Protein AF-A0A0J1G6A8-F1 (afdb_monomer_lite)

Secondary structure (DSSP, 8-state):
---------TTGGGGS-HHHHHHHHHHHHHHTTT-S-TT--HHHHHHHHHHHHHHHHHHHHHHHHHTTTTT--

pLDDT: mean 71.95, std 17.04, range [37.94, 91.62]

Structure (mmCIF, N/CA/C/O backbone):
data_AF-A0A0J1G6A8-F1
#
_entry.id   AF-A0A0J1G6A8-F1
#
loop_
_atom_site.group_PDB
_atom_site.id
_atom_site.type_symbol
_atom_site.label_atom_id
_atom_site.label_alt_id
_atom_site.label_comp_id
_atom_site.label_asym_id
_atom_site.label_entity_id
_atom_site.label_seq_id
_atom_site.pdbx_PDB_ins_code
_atom_site.Cartn_x
_atom_site.Cartn_y
_atom_site.Cartn_z
_atom_site.occupancy
_atom_site.B_iso_or_equiv
_atom_site.auth_seq_id
_atom_site.auth_comp_id
_atom_site.auth_asym_id
_atom_site.auth_atom_id
_atom_site.pdbx_PDB_model_num
ATOM 1 N N . MET A 1 1 ? -4.583 -30.933 -15.237 1.00 37.94 1 MET A N 1
ATOM 2 C CA . MET A 1 1 ? -5.705 -30.075 -15.666 1.00 37.94 1 MET A CA 1
ATOM 3 C C . MET A 1 1 ? -5.966 -29.117 -14.530 1.00 37.94 1 MET A C 1
ATOM 5 O O . MET A 1 1 ? -6.088 -29.564 -13.399 1.00 37.94 1 MET A O 1
ATOM 9 N N . SER A 1 2 ? -5.846 -27.834 -14.836 1.00 43.38 2 SER A N 1
ATOM 10 C CA . SER A 1 2 ? -5.692 -26.724 -13.904 1.00 43.38 2 SER A CA 1
ATOM 11 C C . SER A 1 2 ? -7.006 -26.404 -13.193 1.00 43.38 2 SER A C 1
ATOM 13 O O . SER A 1 2 ? -8.043 -26.329 -13.845 1.00 43.38 2 SER A O 1
ATOM 15 N N . ASP A 1 3 ? -6.952 -26.203 -11.874 1.00 45.38 3 ASP A N 1
ATOM 16 C CA . ASP A 1 3 ? -8.068 -25.728 -11.047 1.00 45.38 3 ASP A CA 1
ATOM 17 C C . ASP A 1 3 ? -8.386 -24.251 -11.353 1.00 45.38 3 ASP A C 1
ATOM 19 O O . ASP A 1 3 ? -8.064 -23.330 -10.598 1.00 45.38 3 ASP A O 1
ATOM 23 N N . GLU A 1 4 ? -9.028 -24.014 -12.495 1.00 54.06 4 GLU A N 1
ATOM 24 C CA . GLU A 1 4 ? -9.744 -22.780 -12.798 1.00 54.06 4 GLU A CA 1
ATOM 25 C C . GLU A 1 4 ? -11.076 -22.782 -12.043 1.00 54.06 4 GLU A C 1
ATOM 27 O O . GLU A 1 4 ? -12.035 -23.415 -12.474 1.00 54.06 4 GLU A O 1
ATOM 32 N N . ASN A 1 5 ? -11.128 -22.108 -10.889 1.00 48.25 5 ASN A N 1
ATOM 33 C CA . ASN A 1 5 ? -12.261 -21.271 -10.450 1.00 48.25 5 ASN A CA 1
ATOM 34 C C . ASN A 1 5 ? -12.181 -20.973 -8.947 1.00 48.25 5 ASN A C 1
ATOM 36 O O . ASN A 1 5 ? -12.865 -21.571 -8.117 1.00 48.25 5 ASN A O 1
ATOM 40 N N . LYS A 1 6 ? -11.381 -19.968 -8.584 1.00 47.12 6 LYS A N 1
ATOM 41 C CA . LYS A 1 6 ? -11.518 -19.253 -7.301 1.00 47.12 6 LYS A CA 1
ATOM 42 C C . LYS A 1 6 ? -11.745 -17.748 -7.496 1.00 47.12 6 LYS A C 1
ATOM 44 O O . LYS A 1 6 ? -11.459 -16.967 -6.598 1.00 47.12 6 LYS A O 1
ATOM 49 N N . SER A 1 7 ? -12.289 -17.328 -8.640 1.00 50.84 7 SER A N 1
ATOM 50 C CA . SER A 1 7 ? -12.571 -15.913 -8.948 1.00 50.84 7 SER A CA 1
ATOM 51 C C . SER A 1 7 ? -13.970 -15.432 -8.525 1.00 50.84 7 SER A C 1
ATOM 53 O O . SER A 1 7 ? -14.293 -14.264 -8.705 1.00 50.84 7 SER A O 1
ATOM 55 N N . GLY A 1 8 ? -14.812 -16.295 -7.944 1.00 48.88 8 GLY A N 1
ATOM 56 C CA . GLY A 1 8 ? -16.243 -16.008 -7.771 1.00 48.88 8 GLY A CA 1
ATOM 57 C C . GLY A 1 8 ? -16.727 -15.638 -6.368 1.00 48.88 8 GLY A C 1
ATOM 58 O O . GLY A 1 8 ? -17.935 -15.552 -6.174 1.00 48.88 8 GLY A O 1
ATOM 59 N N . ASN A 1 9 ? -15.858 -15.464 -5.365 1.00 45.41 9 ASN A N 1
ATOM 60 C CA . ASN A 1 9 ? -16.329 -15.144 -4.013 1.00 45.41 9 ASN A CA 1
ATOM 61 C C . ASN A 1 9 ? -16.238 -13.632 -3.732 1.00 45.41 9 ASN A C 1
ATOM 63 O O . ASN A 1 9 ? -15.157 -13.158 -3.382 1.00 45.41 9 ASN A O 1
ATOM 67 N N . PRO A 1 10 ? -17.345 -12.866 -3.769 1.00 51.16 10 PRO A N 1
ATOM 68 C CA . PRO A 1 10 ? -17.338 -11.460 -3.361 1.00 51.16 10 PRO A CA 1
ATOM 69 C C . PRO A 1 10 ? -16.966 -11.277 -1.877 1.00 51.16 10 PRO A C 1
ATOM 71 O O . PRO A 1 10 ? -16.596 -10.184 -1.462 1.00 51.16 10 PRO A O 1
ATOM 74 N N . ARG A 1 11 ? -16.984 -12.351 -1.067 1.00 48.50 11 ARG A N 1
ATOM 75 C CA . ARG A 1 11 ? -16.459 -12.360 0.310 1.00 48.50 11 ARG A CA 1
ATOM 76 C C . ARG A 1 11 ? -14.956 -12.642 0.400 1.00 48.50 11 ARG A C 1
ATOM 78 O O . ARG A 1 11 ? -14.410 -12.538 1.493 1.00 48.50 11 ARG A O 1
ATOM 85 N N . ALA A 1 12 ? -14.256 -12.952 -0.693 1.00 47.34 12 ALA A N 1
ATOM 86 C CA . ALA A 1 12 ? -12.787 -12.937 -0.693 1.00 47.34 12 ALA A CA 1
ATOM 87 C C . ALA A 1 12 ? -12.255 -11.506 -0.489 1.00 47.34 12 ALA A C 1
ATOM 89 O O . ALA A 1 12 ? -11.250 -11.311 0.188 1.00 47.34 12 ALA A O 1
ATOM 90 N N . PHE A 1 13 ? -13.020 -10.501 -0.930 1.00 46.81 13 PHE A N 1
ATOM 91 C CA . PHE A 1 13 ? -12.787 -9.087 -0.622 1.00 46.81 13 PHE A CA 1
ATOM 92 C C . PHE A 1 13 ? -13.143 -8.705 0.830 1.00 46.81 13 PHE A C 1
ATOM 94 O O . PHE A 1 13 ? -12.821 -7.609 1.270 1.00 46.81 13 PHE A O 1
ATOM 101 N N . SER A 1 14 ? -13.745 -9.609 1.620 1.00 49.19 14 SER A N 1
ATOM 102 C CA . SER A 1 14 ? -14.092 -9.369 3.034 1.00 49.19 14 SER A CA 1
ATOM 103 C C . SER A 1 14 ? -12.889 -9.459 3.985 1.00 49.19 14 SER A C 1
ATOM 105 O O . SER A 1 14 ? -13.045 -9.215 5.182 1.00 49.19 14 SER A O 1
ATOM 107 N N . ARG A 1 15 ? -11.707 -9.863 3.497 1.00 49.75 15 ARG A N 1
ATOM 108 C CA . ARG A 1 15 ? -10.502 -10.068 4.320 1.00 49.75 15 ARG A CA 1
ATOM 109 C C . ARG A 1 15 ? -9.215 -9.502 3.728 1.00 49.75 15 ARG A C 1
ATOM 111 O O . ARG A 1 15 ? -8.143 -9.848 4.216 1.00 49.75 15 ARG A O 1
ATOM 118 N N . MET A 1 16 ? -9.292 -8.607 2.748 1.00 54.09 16 MET A N 1
ATOM 119 C CA . MET A 1 16 ? -8.176 -7.682 2.565 1.00 54.09 16 MET A CA 1
ATOM 120 C C . MET A 1 16 ? -8.122 -6.880 3.871 1.00 54.09 16 MET A C 1
ATOM 122 O O . MET A 1 16 ? -9.112 -6.233 4.229 1.00 54.09 16 MET A O 1
ATOM 126 N N . ARG A 1 17 ? -7.076 -7.063 4.695 1.00 78.94 17 ARG A N 1
ATOM 127 C CA . ARG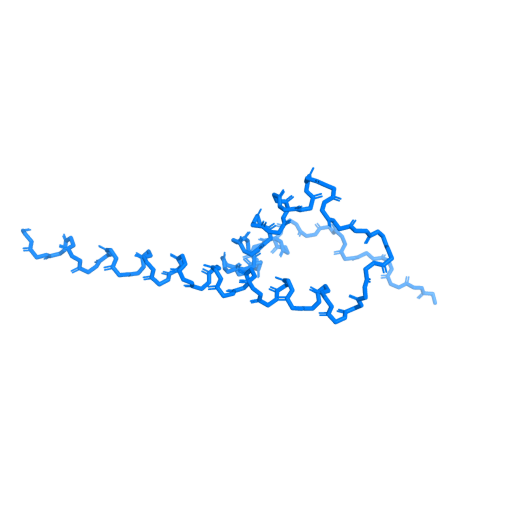 A 1 17 ? -7.037 -6.397 6.005 1.00 78.94 17 ARG A CA 1
ATOM 128 C C . ARG A 1 17 ? -7.110 -4.897 5.731 1.00 78.94 17 ARG A C 1
ATOM 130 O O . ARG A 1 17 ? -6.602 -4.437 4.718 1.00 78.94 17 ARG A O 1
ATOM 137 N N . LEU A 1 18 ? -7.728 -4.113 6.613 1.00 83.56 18 LEU A N 1
ATOM 138 C CA . LEU A 1 18 ? -7.859 -2.659 6.419 1.00 83.56 18 LEU A CA 1
ATOM 139 C C . LEU A 1 18 ? -6.504 -1.982 6.091 1.00 83.56 18 LEU A C 1
ATOM 141 O O . LEU A 1 18 ? -6.450 -1.010 5.346 1.00 83.56 18 LEU A O 1
ATOM 145 N N . ARG A 1 19 ? -5.410 -2.570 6.589 1.00 86.81 19 ARG A N 1
ATOM 146 C CA . ARG A 1 19 ? -4.023 -2.265 6.221 1.00 86.81 19 ARG A CA 1
ATOM 147 C C . ARG A 1 19 ? -3.734 -2.436 4.722 1.00 86.81 19 ARG A C 1
ATOM 149 O O . ARG A 1 19 ? -3.228 -1.512 4.103 1.00 86.81 19 ARG A O 1
ATOM 156 N N . ASP A 1 20 ? -4.072 -3.585 4.148 1.00 87.62 20 ASP A N 1
ATOM 157 C CA . ASP A 1 20 ? -3.867 -3.915 2.734 1.00 87.62 20 ASP A CA 1
ATOM 158 C C . ASP A 1 20 ? -4.688 -2.982 1.828 1.00 87.62 20 ASP A C 1
ATOM 160 O O . ASP A 1 20 ? -4.222 -2.579 0.767 1.00 87.62 20 ASP A O 1
ATOM 164 N N . TYR A 1 21 ? -5.890 -2.586 2.271 1.00 86.75 21 TYR A N 1
ATOM 165 C CA . TYR A 1 21 ? -6.703 -1.585 1.574 1.00 86.75 21 TYR A CA 1
ATOM 166 C C . TYR A 1 21 ? -6.000 -0.221 1.518 1.00 86.75 21 TYR A C 1
ATOM 168 O O . TYR A 1 21 ? -5.866 0.354 0.440 1.00 86.75 21 TYR A O 1
ATOM 176 N N . PHE A 1 22 ? -5.514 0.290 2.655 1.00 86.25 22 PHE A N 1
ATOM 177 C CA . PHE A 1 22 ? -4.801 1.572 2.688 1.00 86.25 22 PHE A CA 1
ATOM 178 C C . PHE A 1 22 ? -3.476 1.530 1.924 1.00 86.25 22 PHE A C 1
ATOM 180 O O . PHE A 1 22 ? -3.178 2.461 1.178 1.00 86.25 22 PHE A O 1
ATOM 187 N N . ALA A 1 23 ? -2.711 0.444 2.058 1.00 90.25 23 ALA A N 1
ATOM 188 C CA . ALA A 1 23 ? -1.470 0.261 1.315 1.00 90.25 23 ALA A CA 1
ATOM 189 C C . ALA A 1 23 ? -1.733 0.216 -0.200 1.00 90.25 23 ALA A C 1
ATOM 191 O O . ALA A 1 23 ? -1.038 0.883 -0.961 1.00 90.25 23 ALA A O 1
ATOM 192 N N . GLY A 1 24 ? -2.776 -0.503 -0.630 1.00 86.81 24 GLY A N 1
ATOM 193 C CA . GLY A 1 24 ? -3.180 -0.583 -2.032 1.00 86.81 24 GLY A CA 1
ATOM 194 C C . GLY A 1 24 ? -3.637 0.758 -2.610 1.00 86.81 24 GLY A C 1
ATOM 195 O O . GLY A 1 24 ? -3.248 1.094 -3.721 1.00 86.81 24 GLY A O 1
ATOM 196 N N . GLN A 1 25 ? -4.407 1.551 -1.857 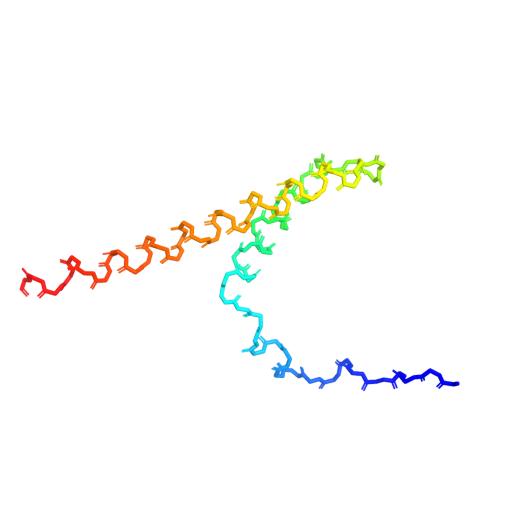1.00 87.56 25 GLN A N 1
ATOM 197 C CA . GLN A 1 25 ? -4.823 2.896 -2.282 1.00 87.56 25 GLN A CA 1
ATOM 198 C C . GLN A 1 25 ? -3.627 3.842 -2.454 1.00 87.56 25 GLN A C 1
ATOM 200 O O . GLN A 1 25 ? -3.540 4.549 -3.455 1.00 87.56 25 GLN A O 1
ATOM 205 N N . ALA A 1 26 ? -2.683 3.826 -1.509 1.00 85.00 26 ALA A N 1
ATOM 206 C CA . ALA A 1 26 ? -1.488 4.660 -1.586 1.00 85.00 26 ALA A CA 1
ATOM 207 C C . ALA A 1 26 ? -0.565 4.252 -2.750 1.00 85.00 26 ALA A C 1
ATOM 209 O O . ALA A 1 26 ? -0.061 5.117 -3.462 1.00 85.00 26 ALA A O 1
ATOM 210 N N . LEU A 1 27 ? -0.402 2.944 -2.985 1.00 84.69 27 LEU A N 1
ATOM 211 C CA . LEU A 1 27 ? 0.360 2.414 -4.118 1.00 84.69 27 LEU A CA 1
ATOM 212 C C . LEU A 1 27 ? -0.302 2.743 -5.465 1.00 84.69 27 LEU A C 1
ATOM 214 O O . LEU A 1 27 ? 0.387 3.108 -6.411 1.00 84.69 27 LEU A O 1
ATOM 218 N N . ALA A 1 28 ? -1.630 2.627 -5.563 1.00 82.62 28 ALA A N 1
ATOM 219 C CA . ALA A 1 28 ? -2.362 2.900 -6.799 1.00 82.62 28 ALA A CA 1
ATOM 220 C C . ALA A 1 28 ? -2.243 4.367 -7.239 1.00 82.62 28 ALA A C 1
ATOM 222 O O . ALA A 1 28 ? -2.104 4.628 -8.432 1.00 82.62 28 ALA A O 1
ATOM 223 N N . GLY A 1 29 ? -2.260 5.311 -6.290 1.00 79.56 29 GLY A N 1
ATOM 224 C CA . GLY A 1 29 ? -2.019 6.725 -6.584 1.00 79.56 29 GLY A CA 1
ATOM 225 C C . GLY A 1 29 ? -0.632 6.958 -7.184 1.00 79.56 29 GLY A C 1
ATOM 226 O O . GLY A 1 29 ? -0.507 7.598 -8.221 1.00 79.56 29 GLY A O 1
ATOM 227 N N . ASP A 1 30 ? 0.398 6.356 -6.597 1.00 78.00 30 ASP A N 1
ATOM 228 C CA . ASP A 1 30 ? 1.782 6.528 -7.050 1.00 78.00 30 ASP A CA 1
ATOM 229 C C . ASP A 1 30 ? 2.075 5.860 -8.405 1.00 78.00 30 ASP A C 1
ATOM 231 O O . ASP A 1 30 ? 2.825 6.388 -9.224 1.00 78.00 30 ASP A O 1
ATOM 235 N N . MET A 1 31 ? 1.431 4.719 -8.669 1.00 74.00 31 MET A N 1
ATOM 236 C CA . MET A 1 31 ? 1.484 4.023 -9.959 1.00 74.00 31 MET A CA 1
ATOM 237 C C . MET A 1 31 ? 0.744 4.776 -11.073 1.00 74.00 31 MET A C 1
ATOM 239 O O . MET A 1 31 ? 1.060 4.590 -12.246 1.00 74.00 31 MET A O 1
ATOM 243 N N . SER A 1 32 ? -0.236 5.622 -10.731 1.00 75.50 32 SER A N 1
ATOM 244 C CA . SER A 1 32 ? -0.999 6.399 -11.719 1.00 75.50 32 SER A CA 1
ATOM 245 C C . SER A 1 32 ? -0.213 7.558 -12.339 1.00 75.50 32 SER A C 1
ATOM 247 O O . SER A 1 32 ? -0.599 8.049 -13.396 1.00 75.50 32 SER A O 1
ATOM 249 N N . GLU A 1 33 ? 0.904 7.958 -11.726 1.00 72.56 33 GLU A N 1
ATOM 250 C CA . GLU A 1 33 ? 1.775 9.035 -12.214 1.00 72.56 33 GLU A CA 1
ATOM 251 C C . GLU A 1 33 ? 2.882 8.541 -13.174 1.00 72.56 33 GLU A C 1
ATOM 253 O O . GLU A 1 33 ? 3.813 9.282 -13.468 1.00 72.56 33 GLU A O 1
ATOM 258 N N . GLU A 1 34 ? 2.798 7.297 -13.676 1.00 64.19 34 GLU A N 1
ATOM 259 C CA . GLU A 1 34 ? 3.834 6.645 -14.513 1.00 64.19 34 GLU A CA 1
ATOM 260 C C . GLU A 1 34 ? 5.243 6.645 -13.879 1.00 64.19 34 GLU A C 1
ATOM 262 O O . GLU A 1 34 ? 6.259 6.485 -14.553 1.00 64.19 34 GLU A O 1
ATOM 267 N N . THR A 1 35 ? 5.328 6.776 -12.553 1.00 64.69 35 THR A N 1
ATOM 268 C CA . THR A 1 35 ? 6.598 6.882 -11.815 1.00 64.69 35 THR A CA 1
ATOM 269 C C . THR A 1 35 ? 7.434 5.600 -11.870 1.00 64.69 35 THR A C 1
ATOM 271 O O . THR A 1 35 ? 8.642 5.620 -11.631 1.00 64.69 35 THR A O 1
ATOM 274 N N . PHE A 1 36 ? 6.800 4.469 -12.181 1.00 67.81 36 PHE A N 1
ATOM 275 C CA . PHE A 1 36 ? 7.447 3.168 -12.249 1.00 67.81 36 PHE A CA 1
ATOM 276 C C . PHE A 1 36 ? 7.741 2.786 -13.693 1.00 67.81 36 PHE A C 1
ATOM 278 O O . PHE A 1 36 ? 6.834 2.492 -14.470 1.00 67.81 36 PHE A O 1
ATOM 285 N N . SER A 1 37 ? 9.030 2.728 -14.027 1.00 72.69 37 SER A N 1
ATOM 286 C CA . SER A 1 37 ? 9.476 2.040 -15.236 1.00 72.69 37 SER A CA 1
ATOM 287 C C . SER A 1 37 ? 9.024 0.578 -15.189 1.00 72.69 37 SER A C 1
ATOM 289 O O . SER A 1 37 ? 9.122 -0.065 -14.142 1.00 72.69 37 SER A O 1
ATOM 291 N N . SER A 1 38 ? 8.590 0.028 -16.326 1.00 75.50 38 SER A N 1
ATOM 292 C CA . SER A 1 38 ? 8.325 -1.412 -16.473 1.00 75.50 38 SER A CA 1
ATOM 293 C C . SER A 1 38 ? 9.552 -2.275 -16.181 1.00 75.50 38 SER A C 1
ATOM 295 O O . SER A 1 38 ? 9.409 -3.456 -15.879 1.00 75.50 38 SER A O 1
ATOM 297 N N . ASP A 1 39 ? 10.735 -1.666 -16.258 1.00 79.19 39 ASP A N 1
ATOM 298 C CA . ASP A 1 39 ? 12.034 -2.305 -16.059 1.00 79.19 39 ASP A CA 1
ATOM 299 C C . ASP A 1 39 ? 12.609 -2.000 -14.665 1.00 79.19 39 ASP A C 1
ATOM 301 O O . ASP A 1 39 ? 13.810 -2.140 -14.436 1.00 79.19 39 ASP A O 1
ATOM 305 N N . ALA A 1 40 ? 11.778 -1.512 -13.738 1.00 80.62 40 ALA A N 1
ATOM 306 C CA . ALA A 1 40 ? 12.196 -1.284 -12.364 1.00 80.62 40 ALA A CA 1
ATOM 307 C C . ALA A 1 40 ? 12.675 -2.592 -11.717 1.00 80.62 40 ALA A C 1
ATOM 309 O O . ALA A 1 40 ? 12.036 -3.635 -11.846 1.00 80.62 40 ALA A O 1
ATOM 310 N N . GLU A 1 41 ? 13.793 -2.522 -10.995 1.00 87.38 41 GLU A N 1
ATOM 311 C CA . GLU A 1 41 ? 14.348 -3.681 -10.299 1.00 87.38 41 GLU A CA 1
ATOM 312 C C . GLU A 1 41 ? 13.401 -4.178 -9.195 1.00 87.38 41 GLU A C 1
ATOM 314 O O . GLU A 1 41 ? 12.767 -3.388 -8.487 1.00 87.38 41 GLU A O 1
ATOM 319 N N . ASP A 1 42 ? 13.343 -5.498 -8.998 1.00 86.12 42 ASP A N 1
ATOM 320 C CA . ASP A 1 42 ? 12.477 -6.134 -7.994 1.00 86.12 42 ASP A CA 1
ATOM 321 C C . ASP A 1 42 ? 12.717 -5.592 -6.573 1.00 86.12 42 ASP A C 1
ATOM 323 O O . ASP A 1 42 ? 11.780 -5.474 -5.777 1.00 86.12 42 ASP A O 1
ATOM 327 N N . GLU A 1 43 ? 13.965 -5.235 -6.250 1.00 88.88 43 GLU A N 1
ATOM 328 C CA . GLU A 1 43 ? 14.331 -4.638 -4.962 1.00 88.88 43 GLU A CA 1
ATOM 329 C C . GLU A 1 43 ? 13.642 -3.285 -4.761 1.00 88.88 43 GLU A C 1
ATOM 331 O O . GLU A 1 43 ? 13.001 -3.069 -3.731 1.00 88.88 43 GLU A O 1
ATOM 336 N N . PHE A 1 44 ? 13.655 -2.424 -5.781 1.00 85.88 44 PHE A N 1
ATOM 337 C CA . PHE A 1 44 ? 12.963 -1.138 -5.745 1.00 85.88 44 PHE A CA 1
ATOM 338 C C . PHE A 1 44 ? 11.451 -1.316 -5.549 1.00 85.88 44 PHE A C 1
ATOM 340 O O . PHE A 1 44 ? 10.840 -0.649 -4.709 1.00 85.88 44 PHE A O 1
ATOM 347 N N . ILE A 1 45 ? 10.831 -2.258 -6.265 1.00 84.38 45 ILE A N 1
ATOM 348 C CA . ILE A 1 45 ? 9.401 -2.560 -6.102 1.00 84.38 45 ILE A CA 1
ATOM 349 C C . ILE A 1 45 ? 9.104 -3.049 -4.676 1.00 84.38 45 ILE A C 1
ATOM 351 O O . ILE A 1 45 ? 8.142 -2.593 -4.048 1.00 84.38 45 ILE A O 1
ATOM 355 N N . SER A 1 46 ? 9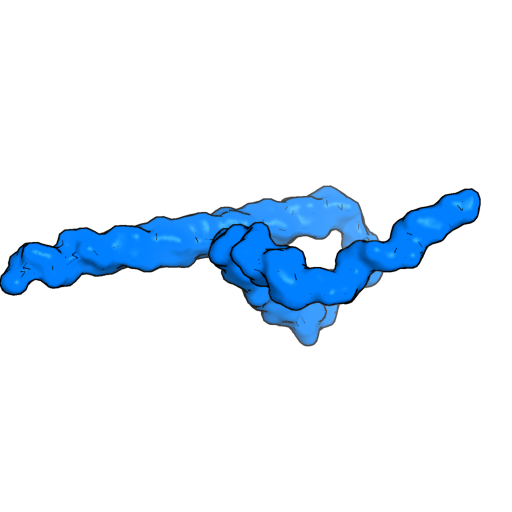.949 -3.926 -4.130 1.00 88.12 46 SER A N 1
ATOM 356 C CA . SER A 1 46 ? 9.830 -4.431 -2.758 1.00 88.12 46 SER A CA 1
ATOM 357 C C . SER A 1 46 ? 9.917 -3.308 -1.718 1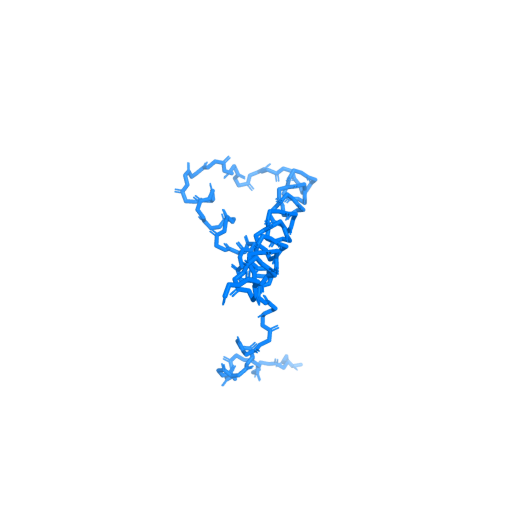.00 88.12 46 SER A C 1
ATOM 359 O O . SER A 1 46 ? 9.066 -3.221 -0.825 1.00 88.12 46 SER A O 1
ATOM 361 N N . GLU A 1 47 ? 10.883 -2.395 -1.849 1.00 89.81 47 GLU A N 1
ATOM 362 C CA . GLU A 1 47 ? 11.039 -1.243 -0.953 1.00 89.81 47 GLU A CA 1
ATOM 363 C C . GLU A 1 47 ? 9.812 -0.324 -0.967 1.00 89.81 47 GLU A C 1
ATOM 365 O O . GLU A 1 47 ? 9.346 0.130 0.088 1.00 89.81 47 GLU A O 1
ATOM 370 N N . ARG A 1 48 ? 9.239 -0.087 -2.152 1.00 86.94 48 ARG A N 1
ATOM 371 C CA . ARG A 1 48 ? 8.038 0.743 -2.316 1.00 86.94 48 ARG A CA 1
ATOM 372 C C . ARG A 1 48 ? 6.825 0.092 -1.669 1.00 86.94 48 ARG A C 1
ATOM 374 O O . ARG A 1 48 ? 6.124 0.742 -0.895 1.00 86.94 48 ARG A O 1
ATOM 381 N N . VAL A 1 49 ? 6.627 -1.208 -1.869 1.00 88.50 49 VAL A N 1
ATOM 382 C CA . VAL A 1 49 ? 5.566 -1.961 -1.184 1.00 88.50 49 VAL A CA 1
ATOM 383 C C . VAL A 1 49 ? 5.713 -1.854 0.340 1.00 88.50 49 VAL A C 1
ATOM 385 O O . VAL A 1 49 ? 4.740 -1.548 1.036 1.00 88.50 49 VAL A O 1
ATOM 388 N N . GLN A 1 50 ? 6.923 -2.027 0.879 1.00 91.62 50 GLN A N 1
ATOM 389 C CA . GLN A 1 50 ? 7.175 -1.895 2.319 1.00 91.62 50 GLN A CA 1
ATOM 390 C C . GLN A 1 50 ? 6.885 -0.486 2.854 1.00 91.62 50 GLN A C 1
ATOM 392 O O . GLN A 1 50 ? 6.413 -0.337 3.987 1.00 91.62 50 GLN A O 1
ATOM 397 N N . LEU A 1 51 ? 7.167 0.560 2.073 1.00 90.81 51 LEU A N 1
ATOM 398 C CA . LEU A 1 51 ? 6.816 1.934 2.428 1.00 90.81 51 LEU A CA 1
ATOM 399 C C . LEU A 1 51 ? 5.298 2.099 2.591 1.00 90.81 51 LEU A C 1
ATOM 401 O O . LEU A 1 51 ? 4.854 2.615 3.618 1.00 90.81 51 LEU A O 1
ATOM 405 N N . TYR A 1 52 ? 4.493 1.615 1.642 1.00 91.44 52 TYR A N 1
ATOM 406 C CA . TYR A 1 52 ? 3.035 1.770 1.711 1.00 91.44 52 TYR A CA 1
ATOM 407 C C . TYR A 1 52 ? 2.401 1.005 2.865 1.00 91.44 52 TYR A C 1
ATOM 409 O O . TYR A 1 52 ? 1.483 1.517 3.507 1.00 91.44 52 TYR A O 1
ATOM 417 N N . TYR A 1 53 ? 2.929 -0.170 3.205 1.00 90.56 53 TYR A N 1
ATOM 418 C CA . TYR A 1 53 ? 2.495 -0.882 4.405 1.00 90.56 53 TYR A CA 1
ATOM 419 C C . TYR A 1 53 ? 2.804 -0.111 5.695 1.00 90.56 53 TYR A C 1
ATOM 421 O O . TYR A 1 53 ? 1.966 -0.093 6.596 1.00 90.56 53 TYR A O 1
ATOM 429 N N . ARG A 1 54 ? 3.951 0.580 5.782 1.00 90.88 54 ARG A N 1
ATOM 430 C CA . ARG A 1 54 ? 4.276 1.448 6.930 1.00 90.88 54 ARG A CA 1
ATOM 431 C C . ARG A 1 54 ? 3.347 2.657 7.026 1.00 90.88 54 ARG A C 1
ATOM 433 O O . ARG A 1 54 ? 2.908 3.002 8.121 1.00 90.88 54 ARG A O 1
ATOM 440 N N . ILE A 1 55 ? 3.017 3.279 5.896 1.00 90.50 55 ILE A N 1
ATOM 441 C CA . ILE A 1 55 ? 2.058 4.393 5.853 1.00 90.50 55 ILE A CA 1
ATOM 442 C C . ILE A 1 55 ? 0.669 3.915 6.296 1.00 90.50 55 ILE A C 1
ATOM 444 O O . ILE A 1 55 ? 0.032 4.564 7.125 1.00 90.50 55 ILE A O 1
ATOM 448 N N . ALA A 1 56 ? 0.221 2.758 5.804 1.00 90.75 56 ALA A N 1
ATOM 449 C CA . ALA A 1 56 ? -1.044 2.155 6.211 1.00 90.75 56 ALA A CA 1
ATOM 450 C C . ALA A 1 56 ? -1.093 1.884 7.725 1.00 90.75 56 ALA A C 1
ATOM 452 O O . ALA A 1 56 ? -2.098 2.180 8.372 1.00 90.75 56 ALA A O 1
ATOM 453 N N . ASP A 1 57 ? -0.001 1.383 8.308 1.00 88.38 57 ASP A N 1
ATOM 454 C CA . ASP A 1 57 ? 0.105 1.193 9.758 1.00 88.38 57 ASP A CA 1
ATOM 455 C C . ASP A 1 57 ? 0.014 2.522 10.516 1.00 88.38 57 ASP A C 1
ATOM 457 O O . ASP A 1 57 ? -0.730 2.617 11.494 1.00 88.38 57 ASP A O 1
ATOM 461 N N . ALA A 1 58 ? 0.691 3.572 10.042 1.00 88.50 58 ALA A N 1
ATOM 462 C CA . ALA A 1 58 ? 0.618 4.901 10.645 1.00 88.50 58 ALA A CA 1
ATOM 463 C C . ALA A 1 58 ? -0.809 5.478 10.610 1.00 88.50 58 ALA A C 1
ATOM 465 O O . ALA A 1 58 ? -1.285 6.012 11.613 1.00 88.50 58 ALA A O 1
ATOM 466 N N . MET A 1 59 ? -1.532 5.320 9.495 1.00 86.38 59 MET A N 1
ATOM 467 C CA . MET A 1 59 ? -2.937 5.735 9.378 1.00 86.38 59 MET A CA 1
ATOM 468 C C . MET A 1 59 ? -3.836 5.006 10.384 1.00 86.38 59 MET A C 1
ATOM 470 O O . MET A 1 59 ? -4.696 5.620 11.021 1.00 86.38 59 MET A O 1
ATOM 474 N N . LEU A 1 60 ? -3.625 3.699 10.562 1.00 86.44 60 LEU A N 1
ATOM 475 C CA . LEU A 1 60 ? -4.368 2.902 11.537 1.00 86.44 60 LEU A CA 1
ATOM 476 C C . LEU A 1 60 ? -4.057 3.324 12.975 1.00 86.44 60 LEU A C 1
ATOM 478 O O . LEU A 1 60 ? -4.979 3.460 13.778 1.00 86.44 60 LEU A O 1
ATOM 482 N N . MET A 1 61 ? -2.787 3.580 13.292 1.00 84.19 61 MET A N 1
ATOM 483 C CA . MET A 1 61 ? -2.380 4.076 14.608 1.00 84.19 61 MET A CA 1
ATOM 484 C C . MET A 1 61 ? -3.016 5.431 14.921 1.00 84.19 61 MET A C 1
ATOM 486 O O . MET A 1 61 ? -3.539 5.608 16.016 1.00 84.19 61 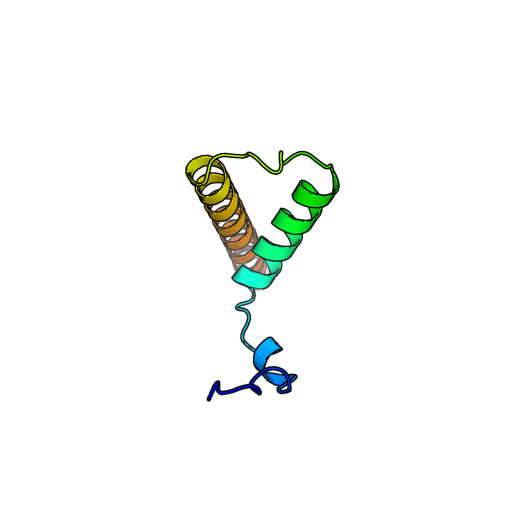MET A O 1
ATOM 490 N N . GLN A 1 62 ? -3.053 6.355 13.957 1.00 84.25 62 GLN A N 1
ATOM 491 C CA . GLN A 1 62 ? -3.706 7.659 14.121 1.00 84.25 62 GLN A CA 1
ATOM 492 C C . GLN A 1 62 ? -5.213 7.531 14.360 1.00 84.25 62 GLN A C 1
ATOM 494 O O . GLN A 1 62 ? -5.773 8.219 15.211 1.00 84.25 62 GLN A O 1
ATOM 499 N N . ARG A 1 63 ? -5.880 6.605 13.660 1.00 75.19 63 ARG A N 1
ATOM 500 C CA . ARG A 1 63 ? -7.306 6.329 13.874 1.00 75.19 63 ARG A CA 1
ATOM 501 C C . ARG A 1 63 ? -7.588 5.788 15.278 1.00 75.19 63 ARG A C 1
ATOM 503 O O . ARG A 1 63 ? -8.591 6.158 15.875 1.00 75.19 63 ARG A O 1
ATOM 510 N N . ILE A 1 64 ? -6.722 4.916 15.791 1.00 73.00 64 ILE A N 1
ATOM 511 C CA . ILE A 1 64 ? -6.847 4.355 17.145 1.00 73.00 64 ILE A CA 1
ATOM 512 C C . ILE A 1 64 ? -6.481 5.402 18.209 1.00 73.00 64 ILE A C 1
ATOM 514 O O . ILE A 1 64 ? -7.095 5.424 19.270 1.00 73.00 64 ILE A O 1
ATOM 518 N N . GLY A 1 65 ? -5.496 6.262 17.934 1.00 62.00 65 GLY A N 1
ATOM 519 C CA . GLY A 1 65 ? -5.061 7.339 18.825 1.00 62.00 65 GLY A CA 1
ATOM 520 C C . GLY A 1 65 ? -6.137 8.403 19.039 1.00 62.00 65 GLY A C 1
ATOM 521 O O . GLY A 1 65 ? -6.420 8.742 20.181 1.00 62.00 65 GLY A O 1
ATOM 522 N N . LYS A 1 66 ? -6.813 8.840 17.966 1.00 56.59 66 LYS A N 1
ATOM 523 C CA . LYS A 1 66 ? -7.920 9.811 18.055 1.00 56.59 66 LYS A CA 1
ATOM 524 C C . LYS A 1 66 ? -9.123 9.314 18.857 1.00 56.59 66 LYS A C 1
ATOM 526 O O . LYS A 1 66 ? -9.798 10.110 19.483 1.00 56.59 66 LYS A O 1
ATOM 531 N N . GLY A 1 67 ? -9.361 8.003 18.896 1.00 51.97 67 GLY A N 1
ATOM 532 C CA . GLY A 1 67 ? -10.456 7.431 19.685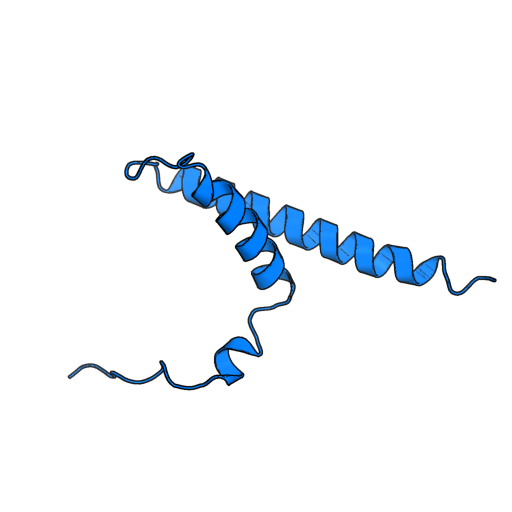 1.00 51.97 67 GLY A CA 1
ATOM 533 C C . GLY A 1 67 ? -10.253 7.481 21.203 1.00 51.97 67 GLY A C 1
ATOM 534 O O . GLY A 1 67 ? -11.169 7.111 21.921 1.00 51.97 67 GLY A O 1
ATOM 535 N N . LYS A 1 68 ? -9.074 7.890 21.698 1.00 53.47 68 LYS A N 1
ATOM 536 C CA . LYS A 1 68 ? -8.799 8.016 23.140 1.00 53.47 68 LYS A CA 1
ATOM 537 C C . LYS A 1 68 ? -8.897 9.443 23.678 1.00 53.47 68 LYS A C 1
ATOM 539 O O . LYS A 1 68 ? -8.926 9.602 24.887 1.00 53.47 68 LYS A O 1
ATOM 544 N N . GLU A 1 69 ? -8.918 10.457 22.816 1.00 54.12 69 GLU A N 1
ATOM 545 C CA . GLU A 1 69 ? -9.018 11.863 23.244 1.00 54.12 69 GLU A CA 1
ATOM 546 C C . GLU A 1 69 ? -10.481 12.333 23.358 1.00 54.12 69 GLU A C 1
ATOM 548 O O . GLU A 1 69 ? -10.756 13.310 24.046 1.00 54.12 69 GLU A O 1
ATOM 553 N N . ASP A 1 70 ? -11.421 11.604 22.745 1.00 53.53 70 ASP A N 1
ATOM 554 C CA . ASP A 1 70 ? -12.848 11.956 22.702 1.00 53.53 70 ASP A CA 1
ATOM 555 C C . ASP A 1 70 ? -13.686 11.351 23.859 1.00 53.53 70 ASP A C 1
ATOM 557 O O . ASP A 1 70 ? -14.889 11.596 23.925 1.00 53.53 70 ASP A O 1
ATOM 561 N N . GLU A 1 71 ? -13.092 10.565 24.771 1.00 54.50 71 GLU A N 1
ATOM 562 C CA . GLU A 1 71 ? -13.790 9.970 25.937 1.00 54.50 71 GLU A CA 1
ATOM 563 C C . GLU A 1 71 ? -13.586 10.749 27.258 1.00 54.50 71 GLU A C 1
ATOM 565 O O . GLU A 1 71 ? -14.176 10.383 28.273 1.00 54.50 71 GLU A O 1
ATOM 570 N N . ASP A 1 72 ? -12.814 11.844 27.243 1.00 53.19 72 ASP A N 1
ATOM 571 C CA . ASP A 1 72 ? -12.473 12.655 28.429 1.00 53.19 72 ASP A CA 1
ATOM 572 C C . ASP A 1 72 ? -13.180 14.038 28.475 1.00 53.19 72 ASP A C 1
ATOM 574 O O . ASP A 1 72 ? -12.630 15.003 29.013 1.00 53.19 72 ASP A O 1
ATOM 578 N N . TYR A 1 73 ? -14.406 14.159 27.944 1.00 44.62 73 TYR A N 1
ATOM 579 C CA . TYR A 1 73 ? -15.259 15.357 28.106 1.00 44.62 73 TYR A CA 1
ATOM 580 C C . TYR A 1 73 ? -16.702 15.039 28.503 1.00 44.62 73 TYR A C 1
ATOM 582 O O . TYR A 1 73 ? -17.323 14.154 27.874 1.00 44.62 73 TYR A O 1
#

Radius of gyration: 17.38 Å; chains: 1; bounding box: 32×45×45 Å

Foldseek 3Di:
DDPPDPPPDPCVVVPCPQLNVQLVVVVVVVVVVVVDDPPDDPVVVVVSSVVSSVVSVVVVVVVVVVVVVVVPD

Sequence (73 aa):
MSDENKSGNPRAFSRMRLRDYFAGQALAGDMSEETFSSDAEDEFISERVQLYYRIADAMLMQRIGKGKEDEDY

Organism: NCBI:txid908627